Protein 5D23 (pdb70)

Foldseek 3Di:
DCVVVVVVVVVVVCVVPDDPVRVVVVVVVVVVVVVCVVPDDPVRVVVVVVVVVVVVVVVVD

Organism: Bombyx mori (NCBI:txid7091)

Solvent-accessible surface area: 6254 Å² total

Structure (mmCIF, N/CA/C/O backbone):
data_5D23
#
_entry.id   5D23
#
_cell.length_a   123.180
_cell.length_b   123.180
_cell.length_c   73.574
_cell.angle_alpha   90.00
_cell.angle_beta   90.00
_cell.angle_gamma   120.00
#
_symmetry.space_group_name_H-M   'H 3 2'
#
loop_
_entity.id
_entity.type
_entity.pdbx_description
1 polymer 'Fibroin-modulator-binding protein-1'
2 polymer 'DNA (26-MER)'
3 water water
#
loop_
_atom_site.group_PDB
_atom_site.id
_atom_site.type_symbol
_atom_site.label_atom_id
_atom_site.label_alt_id
_atom_site.label_comp_id
_atom_site.label_asym_id
_atom_site.label_entity_id
_atom_site.label_seq_id
_atom_site.pdbx_PDB_ins_code
_atom_site.Cartn_x
_atom_site.Cartn_y
_atom_site.Cartn_z
_atom_site.occupancy
_atom_site.B_iso_or_equiv
_atom_site.auth_seq_id
_atom_site.auth_comp_id
_atom_site.auth_asym_id
_atom_site.auth_atom_id
_atom_site.pdbx_PDB_model_num
ATOM 1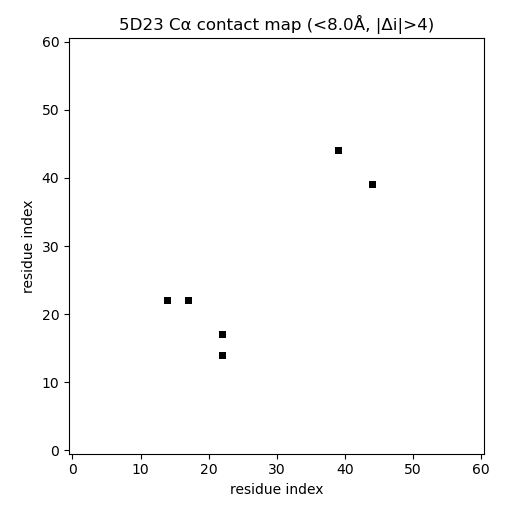 N N . ARG A 1 36 ? 16.088 -19.930 -24.256 1.00 104.04 127 ARG A N 1
ATOM 2 C CA . ARG A 1 36 ? 14.668 -20.058 -23.828 1.00 99.26 127 ARG A CA 1
ATOM 3 C C . ARG A 1 36 ? 14.528 -21.031 -22.663 1.00 94.64 127 ARG A C 1
ATOM 4 O O . ARG A 1 36 ? 14.047 -20.654 -21.601 1.00 95.37 127 ARG A O 1
ATOM 12 N N . ALA A 1 37 ? 14.953 -22.277 -22.863 1.00 95.34 128 ALA A N 1
ATOM 13 C CA . ALA A 1 37 ? 14.857 -23.300 -21.818 1.00 99.38 128 ALA A CA 1
ATOM 14 C C . ALA A 1 37 ? 15.522 -22.832 -20.525 1.00 102.21 128 ALA A C 1
ATOM 15 O O . ALA A 1 37 ? 14.972 -23.016 -19.438 1.00 108.40 128 ALA A O 1
ATOM 17 N N . THR A 1 38 ? 16.705 -22.232 -20.654 1.00 102.25 129 THR A N 1
ATOM 18 C CA . THR A 1 38 ? 17.423 -21.654 -19.509 1.00 104.30 129 THR A CA 1
ATOM 19 C C . THR A 1 38 ? 16.630 -20.524 -18.826 1.00 107.89 129 THR A C 1
ATOM 20 O O . THR A 1 38 ? 16.625 -20.419 -17.599 1.00 112.96 129 THR A O 1
ATOM 24 N N . ARG A 1 39 ? 15.958 -19.700 -19.630 1.00 69.09 130 ARG A N 1
ATOM 25 C CA . ARG A 1 39 ? 15.104 -18.622 -19.135 1.00 68.63 130 ARG A CA 1
ATOM 26 C C . ARG A 1 39 ? 13.822 -19.187 -18.488 1.00 68.15 130 ARG A C 1
ATOM 27 O O . ARG A 1 39 ? 13.480 -18.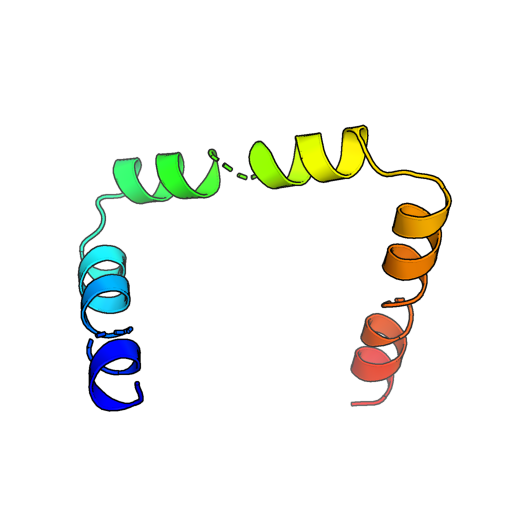815 -17.359 1.00 65.85 130 ARG A O 1
ATOM 35 N N . LEU A 1 40 ? 13.141 -20.085 -19.206 1.00 70.53 131 LEU A N 1
ATOM 36 C CA . LEU A 1 40 ? 11.876 -20.686 -18.755 1.00 70.76 131 LEU A CA 1
ATOM 37 C C . LEU A 1 40 ? 12.041 -21.517 -17.481 1.00 73.41 131 LEU A C 1
ATOM 38 O O . LEU A 1 40 ? 11.233 -21.399 -16.553 1.00 72.00 131 LEU A O 1
ATOM 43 N N . LYS A 1 41 ? 13.086 -22.344 -17.432 1.00 76.60 132 LYS A N 1
ATOM 44 C CA . LYS A 1 41 ? 13.432 -23.092 -16.213 1.00 79.18 132 LYS A CA 1
ATOM 45 C C . LYS A 1 41 ? 13.635 -22.143 -15.025 1.00 78.39 132 LYS A C 1
ATOM 46 O O . LYS A 1 41 ? 13.054 -22.348 -13.950 1.00 78.39 132 LYS A O 1
ATOM 48 N N . ARG A 1 42 ? 14.454 -21.108 -15.227 1.00 78.58 133 ARG A N 1
ATOM 49 C CA . ARG A 1 42 ? 14.726 -20.115 -14.177 1.00 77.05 133 ARG A CA 1
ATOM 50 C C . ARG A 1 42 ? 13.483 -19.303 -13.795 1.00 72.40 133 ARG A C 1
ATOM 51 O O . ARG A 1 42 ? 13.317 -18.941 -12.631 1.00 72.09 133 ARG A O 1
ATOM 67 N N . SER A 1 44 ? 10.298 -20.425 -13.968 1.00 60.57 135 SER A N 1
ATOM 68 C CA . SER A 1 44 ? 9.526 -21.355 -13.129 1.00 62.45 135 SER A CA 1
ATOM 69 C C . SER A 1 44 ? 10.079 -21.485 -11.704 1.00 61.66 135 SER A C 1
ATOM 70 O O . SER A 1 44 ? 9.307 -21.543 -10.744 1.00 61.04 135 SER A O 1
ATOM 73 N N . GLU A 1 45 ? 11.404 -21.530 -11.572 1.00 61.23 136 GLU A N 1
ATOM 74 C CA . GLU A 1 45 ? 12.050 -21.624 -10.257 1.00 63.95 136 GLU A CA 1
ATOM 75 C C . GLU A 1 45 ? 11.739 -20.388 -9.400 1.00 61.22 136 GLU A C 1
ATOM 76 O O . GLU A 1 45 ? 11.383 -20.512 -8.222 1.00 62.82 136 GLU A O 1
ATOM 78 N N . TYR A 1 46 ? 11.874 -19.204 -9.998 1.00 58.60 137 TYR A N 1
ATOM 79 C CA . TYR A 1 46 ? 11.544 -17.940 -9.328 1.00 56.97 137 TYR A CA 1
ATOM 80 C C . TYR A 1 46 ? 10.079 -17.913 -8.915 1.00 56.19 137 TYR A C 1
ATOM 81 O O . TYR A 1 46 ? 9.780 -17.559 -7.780 1.00 57.15 137 TYR A O 1
ATOM 90 N N . ALA A 1 47 ? 9.180 -18.288 -9.828 1.00 55.19 138 ALA A N 1
ATOM 91 C CA . ALA A 1 47 ? 7.735 -18.274 -9.538 1.00 58.28 138 ALA A CA 1
ATOM 92 C C . ALA A 1 47 ? 7.410 -19.231 -8.392 1.00 59.81 138 ALA A C 1
ATOM 93 O O . ALA A 1 47 ? 6.810 -18.821 -7.399 1.00 59.13 138 ALA A O 1
ATOM 95 N N . ALA A 1 48 ? 7.843 -20.490 -8.524 1.00 61.94 139 ALA A N 1
ATOM 96 C CA . ALA A 1 48 ? 7.625 -21.507 -7.492 1.00 64.59 139 ALA A CA 1
ATOM 97 C C . ALA A 1 48 ? 8.162 -21.058 -6.122 1.00 65.75 139 ALA A C 1
ATOM 98 O O . ALA A 1 48 ? 7.497 -21.236 -5.097 1.00 68.69 139 ALA A O 1
ATOM 100 N N . LYS A 1 49 ? 9.355 -20.466 -6.117 1.00 63.99 140 LYS A N 1
ATOM 101 C CA . LYS A 1 49 ? 9.975 -19.964 -4.886 1.00 64.57 140 LYS A CA 1
ATOM 102 C C . LYS A 1 49 ? 9.144 -18.850 -4.232 1.00 61.90 140 LYS A C 1
ATOM 103 O O . LYS A 1 49 ? 9.000 -18.820 -3.001 1.00 62.94 140 LYS A O 1
ATOM 109 N N . ARG A 1 50 ? 8.604 -17.942 -5.050 1.00 56.27 141 ARG A N 1
ATOM 110 C CA . ARG A 1 50 ? 7.727 -16.880 -4.546 1.00 55.09 141 ARG A CA 1
ATOM 111 C C . ARG A 1 50 ? 6.461 -17.518 -3.983 1.00 53.95 141 ARG A C 1
ATOM 112 O O . ARG A 1 50 ? 5.996 -17.142 -2.911 1.00 52.28 141 ARG A O 1
ATOM 120 N N . LEU A 1 51 ? 5.900 -18.479 -4.714 1.00 53.60 142 LEU A N 1
ATOM 121 C CA . LEU A 1 51 ? 4.616 -19.067 -4.329 1.00 54.92 142 LEU A CA 1
ATOM 122 C C . LEU A 1 51 ? 4.695 -19.821 -3.009 1.00 60.69 142 LEU A C 1
ATOM 123 O O . LEU A 1 51 ? 3.828 -19.663 -2.140 1.00 61.55 142 LEU A O 1
ATOM 128 N N . SER A 1 52 ? 5.750 -20.615 -2.844 1.00 65.36 143 SER A N 1
ATOM 129 C CA . SER A 1 52 ? 5.926 -21.409 -1.626 1.00 65.31 143 SER A CA 1
ATOM 130 C C .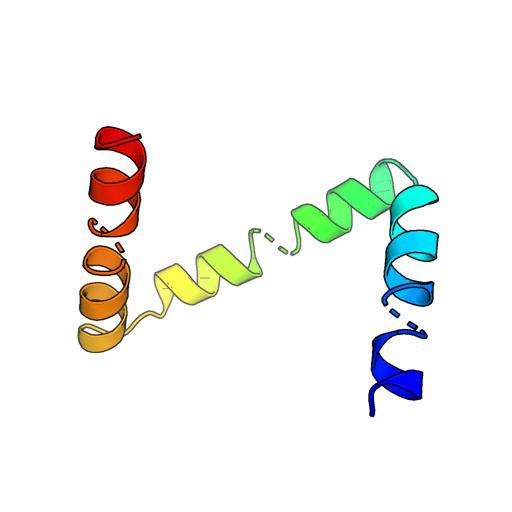 SER A 1 52 ? 6.170 -20.555 -0.376 1.00 63.56 143 SER A C 1
ATOM 131 O O . SER A 1 52 ? 5.974 -21.040 0.740 1.00 64.13 143 SER A O 1
ATOM 134 N N . SER A 1 53 ? 6.600 -19.302 -0.549 1.00 59.47 144 SER A N 1
ATOM 135 C CA . SER A 1 53 ? 6.852 -18.414 0.592 1.00 58.08 144 SER A CA 1
ATOM 136 C C . SER A 1 53 ? 5.754 -17.367 0.827 1.00 54.34 144 SER A C 1
ATOM 137 O O . SER A 1 53 ? 5.829 -16.592 1.786 1.00 53.27 144 SER A O 1
ATOM 140 N N . GLU A 1 54 ? 4.728 -17.349 -0.025 1.00 49.70 145 GLU A N 1
ATOM 141 C CA . GLU A 1 54 ? 3.626 -16.407 0.130 1.00 47.38 145 GLU A CA 1
ATOM 142 C C . GLU A 1 54 ? 3.039 -16.435 1.521 1.00 47.12 145 GLU A C 1
ATOM 143 O O . GLU A 1 54 ? 2.810 -17.513 2.084 1.00 47.52 145 GLU A O 1
ATOM 149 N N . THR A 1 55 ? 2.730 -15.259 2.058 1.00 45.47 146 THR A N 1
ATOM 150 C CA . THR A 1 55 ? 1.905 -15.214 3.255 1.00 43.61 146 THR A CA 1
ATOM 151 C C . THR A 1 55 ? 0.487 -15.637 2.846 1.00 41.31 146 THR A C 1
ATOM 152 O O . THR A 1 55 ? 0.168 -15.717 1.662 1.00 38.18 146 THR A O 1
ATOM 156 N N . ARG A 1 56 ? -0.362 -15.868 3.838 1.00 41.02 147 ARG A N 1
ATOM 157 C CA . ARG A 1 56 ? -1.757 -16.174 3.589 1.00 40.88 147 ARG A CA 1
ATOM 158 C C . ARG A 1 56 ? -2.405 -15.049 2.876 1.00 38.10 147 ARG A C 1
ATOM 159 O O . ARG A 1 56 ? -3.221 -15.258 1.982 1.00 33.62 147 ARG A O 1
ATOM 167 N N . GLU A 1 57 ? -2.046 -13.841 3.288 1.00 37.25 148 GLU A N 1
ATOM 168 C CA . GLU A 1 57 ? -2.652 -12.678 2.714 1.00 36.78 148 GLU A CA 1
ATOM 169 C C . GLU A 1 57 ? -2.217 -12.518 1.245 1.00 34.37 148 GLU A C 1
ATOM 170 O O . GLU A 1 57 ? -3.050 -12.183 0.394 1.00 34.40 148 GLU A O 1
ATOM 176 N N . GLN A 1 58 ? -0.936 -12.758 0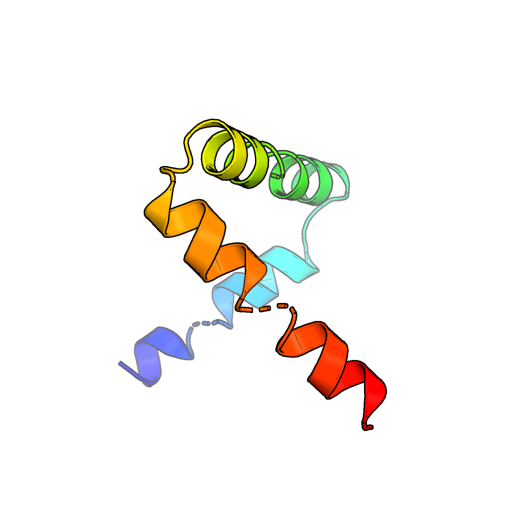.957 1.00 40.55 149 GLN A N 1
ATOM 177 C CA . GLN A 1 58 ? -0.438 -12.627 -0.414 1.00 39.05 149 GLN A CA 1
ATOM 178 C C . GLN A 1 58 ? -1.106 -13.646 -1.334 1.00 36.41 149 GLN A C 1
ATOM 179 O O . GLN A 1 58 ? -1.465 -13.316 -2.443 1.00 35.10 149 GLN A O 1
ATOM 185 N N . ARG A 1 59 ? -1.258 -14.875 -0.861 1.00 35.69 150 ARG A N 1
ATOM 186 C CA . ARG A 1 59 ? -1.959 -15.895 -1.627 1.00 35.99 150 ARG A CA 1
ATOM 187 C C . ARG A 1 59 ? -3.418 -15.501 -1.847 1.00 34.75 150 ARG A C 1
ATOM 188 O O . ARG A 1 59 ? -3.952 -15.657 -2.937 1.00 33.97 150 ARG A O 1
ATOM 196 N N . ALA A 1 60 ? -4.067 -14.997 -0.805 1.00 34.45 151 ALA A N 1
ATOM 197 C CA . ALA A 1 60 ? -5.469 -14.621 -0.904 1.00 35.54 151 ALA A CA 1
ATOM 198 C C . ALA A 1 60 ? -5.662 -13.506 -1.929 1.00 34.36 151 ALA A C 1
ATOM 199 O O . ALA A 1 60 ? -6.628 -13.518 -2.705 1.00 32.82 151 ALA A O 1
ATOM 201 N N . ILE A 1 61 ? -4.738 -12.542 -1.928 1.00 34.17 152 ILE A N 1
ATOM 202 C CA . ILE A 1 61 ? -4.800 -11.435 -2.859 1.00 34.52 152 ILE A CA 1
ATOM 203 C C . ILE A 1 61 ? -4.653 -11.978 -4.282 1.00 33.01 152 ILE A C 1
ATOM 204 O O . ILE A 1 61 ? -5.445 -11.649 -5.134 1.00 33.32 152 ILE A O 1
ATOM 209 N N . ARG A 1 62 ? -3.627 -12.787 -4.510 1.00 32.61 153 ARG A N 1
ATOM 210 C CA . ARG A 1 62 ? -3.331 -13.355 -5.841 1.00 32.18 153 ARG A CA 1
ATOM 211 C C . ARG A 1 62 ? -4.506 -14.149 -6.393 1.00 31.88 153 ARG A C 1
ATOM 212 O O . ARG A 1 62 ? -4.868 -13.980 -7.547 1.00 31.33 153 ARG A O 1
ATOM 220 N N . LEU A 1 63 ? -5.092 -14.993 -5.562 1.00 30.31 154 LEU A N 1
ATOM 221 C CA . LEU A 1 63 ? -6.294 -15.752 -5.962 1.00 30.88 154 LEU A CA 1
ATOM 222 C C . LEU A 1 63 ? -7.488 -14.847 -6.241 1.00 30.61 154 LEU A C 1
ATOM 223 O O . LEU A 1 63 ? -8.242 -15.068 -7.194 1.00 29.34 154 LEU A O 1
ATOM 228 N N . ALA A 1 64 ? -7.683 -13.841 -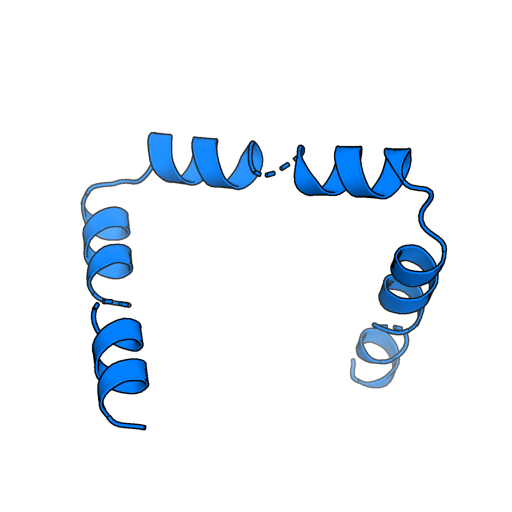5.400 1.00 30.74 155 ALA A N 1
ATOM 229 C CA . ALA A 1 64 ? -8.783 -12.906 -5.611 1.00 32.31 155 ALA A CA 1
ATOM 230 C C . ALA A 1 64 ? -8.616 -12.155 -6.933 1.00 31.68 155 ALA A C 1
ATOM 231 O O . ALA A 1 64 ? -9.559 -12.028 -7.728 1.00 31.46 155 ALA A O 1
ATOM 233 N N . ARG A 1 65 ? -7.391 -11.728 -7.219 1.00 32.15 156 ARG A N 1
ATOM 234 C CA . ARG A 1 65 ? -7.141 -11.067 -8.496 1.00 33.32 156 ARG A CA 1
ATOM 235 C C . ARG A 1 65 ? -7.373 -11.977 -9.693 1.00 32.21 156 ARG A C 1
ATOM 236 O O . ARG A 1 65 ? -7.976 -11.550 -10.691 1.00 32.49 156 ARG A O 1
ATOM 252 N N . SER A 1 67 ? -9.450 -14.613 -9.731 1.00 29.67 158 SER A N 1
ATOM 253 C CA . SER A 1 67 ? -10.888 -14.859 -9.883 1.00 31.13 158 SER A CA 1
ATOM 254 C C . SER A 1 67 ? -11.604 -13.632 -10.493 1.00 32.30 158 SER A C 1
ATOM 255 O O . SER A 1 67 ? -12.529 -13.794 -11.293 1.00 31.51 158 SER A O 1
ATOM 258 N N . ALA A 1 68 ? -11.154 -12.422 -10.154 1.00 33.15 159 ALA A N 1
ATOM 259 C CA . ALA A 1 68 ? -11.672 -11.197 -10.782 1.00 35.53 159 ALA A CA 1
ATOM 260 C C . ALA A 1 68 ? -11.335 -11.175 -12.274 1.00 36.29 159 ALA A C 1
ATOM 261 O O . ALA A 1 68 ? -12.193 -10.863 -13.103 1.00 36.78 159 ALA A O 1
ATOM 263 N N . TYR A 1 69 ? -10.083 -11.494 -12.609 1.00 35.53 160 TYR A N 1
ATOM 264 C CA . TYR A 1 69 ? -9.681 -11.600 -14.006 1.00 36.28 160 TYR A CA 1
ATOM 265 C C . TYR A 1 69 ? -10.538 -12.637 -14.770 1.00 35.09 160 TYR A C 1
ATOM 266 O O . TYR A 1 69 ? -11.036 -12.349 -15.868 1.00 36.69 160 TYR A O 1
ATOM 275 N N . ALA A 1 70 ? -10.708 -13.837 -14.214 1.00 33.77 161 ALA A N 1
ATOM 276 C CA . ALA A 1 70 ? -11.546 -14.847 -14.875 1.00 33.98 161 ALA A CA 1
ATOM 277 C C . ALA A 1 70 ? -12.996 -14.355 -15.040 1.00 35.50 161 ALA A C 1
ATOM 278 O O . ALA A 1 70 ? -13.628 -14.576 -16.085 1.00 36.86 161 ALA A O 1
ATOM 280 N N . ALA A 1 71 ? -13.521 -13.700 -14.011 1.00 36.58 162 ALA A N 1
ATOM 281 C CA . ALA A 1 71 ? -14.921 -13.293 -14.007 1.00 39.00 162 ALA A CA 1
ATOM 282 C C . ALA A 1 71 ? -15.180 -12.261 -15.081 1.00 42.06 162 ALA A C 1
ATOM 283 O O . ALA A 1 71 ? -16.223 -12.302 -15.764 1.00 45.34 162 ALA A O 1
ATOM 285 N N . ARG A 1 72 ? -14.249 -11.328 -15.248 1.00 42.96 163 ARG A N 1
ATOM 286 C CA . ARG A 1 72 ? -14.411 -10.334 -16.305 1.00 46.13 163 ARG A CA 1
ATOM 287 C C . ARG A 1 72 ? -14.249 -10.948 -17.698 1.00 45.23 163 ARG A C 1
ATOM 288 O O . ARG A 1 72 ? -15.010 -10.611 -18.629 1.00 45.86 163 ARG A O 1
ATOM 296 N N . ARG A 1 73 ? -13.290 -11.868 -17.842 1.00 42.12 164 ARG A N 1
ATOM 297 C CA . ARG A 1 73 ? -13.157 -12.623 -19.089 1.00 41.86 164 ARG A CA 1
ATOM 298 C C . ARG A 1 73 ? -14.477 -13.332 -19.424 1.00 41.27 164 ARG A C 1
ATOM 299 O O . ARG A 1 73 ? -14.941 -13.275 -20.568 1.00 43.72 164 ARG A O 1
ATOM 307 N N . LEU A 1 74 ? -15.102 -13.950 -18.422 1.00 40.70 165 LEU A N 1
ATOM 308 C CA . LEU A 1 74 ? -16.388 -14.631 -18.615 1.00 40.85 165 LEU A CA 1
ATOM 309 C C . LEU A 1 74 ? -17.483 -13.629 -18.985 1.00 43.46 165 LEU A C 1
ATOM 310 O O . LEU A 1 74 ? -18.222 -13.854 -19.926 1.00 43.18 165 LEU A O 1
ATOM 315 N N . ALA A 1 75 ? -17.544 -12.509 -18.263 1.00 46.21 166 ALA A N 1
ATOM 316 C CA . ALA A 1 75 ? -18.533 -11.463 -18.509 1.00 50.45 166 ALA A CA 1
ATOM 317 C C . ALA A 1 75 ? -18.429 -10.905 -19.932 1.00 53.19 166 ALA A C 1
ATOM 318 O O . ALA A 1 75 ? -19.453 -10.617 -20.575 1.00 54.36 166 ALA A O 1
ATOM 320 N N . ASN A 1 76 ? -17.196 -10.774 -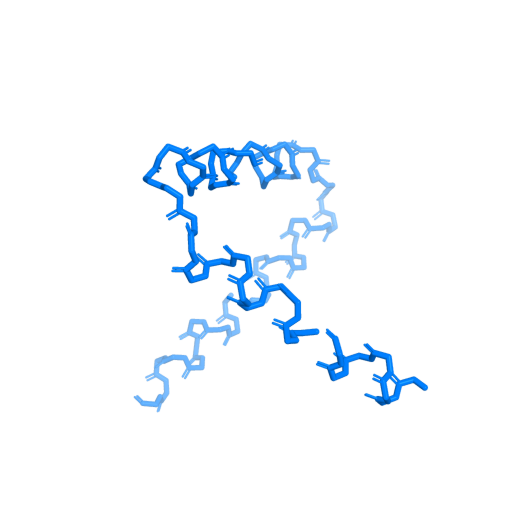20.420 1.00 52.93 167 ASN A N 1
ATOM 321 C CA . ASN A 1 76 ? -16.933 -10.103 -21.683 1.00 53.98 167 ASN A CA 1
ATOM 322 C C . ASN A 1 76 ? -16.712 -11.030 -22.887 1.00 54.26 167 ASN A C 1
ATOM 323 O O . ASN A 1 76 ? -16.426 -10.561 -23.993 1.00 57.43 167 ASN A O 1
ATOM 328 N N . GLU A 1 77 ? -16.908 -12.337 -22.689 1.00 50.03 168 GLU A N 1
ATOM 329 C CA . GLU A 1 77 ? -16.869 -13.315 -23.775 1.00 49.70 168 GLU A CA 1
ATOM 330 C C . GLU A 1 77 ? -17.772 -12.977 -24.935 1.00 51.26 168 GLU A C 1
ATOM 331 O O . GLU A 1 77 ? -18.884 -12.525 -24.715 1.00 53.24 168 GLU A O 1
ATOM 337 N N . THR A 1 78 ? -17.299 -13.246 -26.152 1.00 51.97 169 THR A N 1
ATOM 338 C CA . THR A 1 78 ? -18.138 -13.172 -27.353 1.00 56.61 169 THR A CA 1
ATOM 339 C C . THR A 1 78 ? -18.882 -14.495 -27.526 1.00 55.46 169 THR A C 1
ATOM 340 O O . THR A 1 78 ? -18.527 -15.501 -26.867 1.00 51.35 169 THR A O 1
ATOM 344 N N . PRO A 1 79 ? -19.908 -14.517 -28.405 1.00 56.38 170 PRO A N 1
ATOM 345 C CA . PRO A 1 79 ? -20.611 -15.775 -28.691 1.00 56.14 170 PRO A CA 1
ATOM 346 C C . PRO A 1 79 ? -19.688 -16.896 -29.177 1.00 55.80 170 PRO A C 1
ATOM 347 O O . PRO A 1 79 ? -19.876 -18.067 -28.796 1.00 51.99 170 PRO A O 1
ATOM 351 N N . ALA A 1 80 ? -18.719 -16.543 -30.027 1.00 55.69 171 ALA A N 1
ATOM 352 C CA . ALA A 1 80 ? -17.733 -17.517 -30.525 1.00 54.33 171 ALA A CA 1
ATOM 353 C C . ALA A 1 80 ? -16.848 -18.058 -29.399 1.00 50.89 171 ALA A C 1
ATOM 354 O O . ALA A 1 80 ? -16.590 -19.262 -29.312 1.00 49.98 171 ALA A O 1
ATOM 356 N N . GLN A 1 81 ? -16.367 -17.168 -28.538 1.00 49.89 172 GLN A N 1
ATOM 357 C CA . GLN A 1 81 ? -15.536 -17.594 -27.416 1.00 47.61 172 GLN A CA 1
ATOM 358 C C . GLN A 1 81 ? -16.309 -18.497 -26.469 1.00 43.44 172 GLN A C 1
ATOM 359 O O . GLN A 1 81 ? -15.763 -19.513 -25.987 1.00 42.91 172 GLN A O 1
ATOM 365 N N . ARG A 1 82 ? -17.560 -18.128 -26.190 1.00 39.67 173 ARG A N 1
ATOM 366 C CA . ARG A 1 82 ? -18.415 -18.939 -25.307 1.00 41.14 173 ARG A CA 1
ATOM 367 C C . ARG A 1 82 ? -18.552 -20.340 -25.871 1.00 41.68 173 ARG A C 1
ATOM 368 O O . ARG A 1 82 ? -18.414 -21.331 -25.136 1.00 38.81 173 ARG A O 1
ATOM 376 N N . GLN A 1 83 ? -18.804 -20.435 -27.174 1.00 44.92 174 GLN A N 1
ATOM 377 C CA . GLN A 1 83 ? -19.045 -21.748 -27.784 1.00 48.45 174 GLN A CA 1
ATOM 378 C C . GLN A 1 83 ? -17.798 -22.628 -27.726 1.00 46.27 174 GLN A C 1
ATOM 379 O O . GLN A 1 83 ? -17.868 -23.796 -27.320 1.00 42.97 174 GLN A O 1
ATOM 385 N N . ALA A 1 84 ? -16.654 -22.057 -28.095 1.00 46.46 175 ALA A N 1
ATOM 386 C CA . ALA A 1 84 ? -15.380 -22.769 -27.968 1.00 45.98 175 ALA A CA 1
ATOM 387 C C . ALA A 1 84 ? -15.123 -23.219 -26.521 1.00 41.72 175 ALA A C 1
ATOM 388 O O . ALA A 1 84 ? -14.681 -24.342 -26.292 1.00 38.99 175 ALA A O 1
ATOM 390 N N . ARG A 1 85 ? -15.420 -22.360 -25.548 1.00 39.67 176 ARG A N 1
ATOM 391 C CA . ARG A 1 85 ? -15.223 -22.726 -24.135 1.00 38.20 176 ARG A CA 1
ATOM 392 C C . ARG A 1 85 ? -16.106 -23.900 -23.715 1.00 35.42 176 ARG A C 1
ATOM 393 O O . ARG A 1 85 ? -15.647 -24.839 -23.066 1.00 32.97 176 ARG A O 1
ATOM 401 N N . LEU A 1 86 ? -17.376 -23.859 -24.092 1.00 35.76 177 LEU A N 1
ATOM 402 C CA . LEU A 1 86 ? -18.292 -24.913 -23.667 1.00 35.61 177 LEU A CA 1
ATOM 403 C C . LEU A 1 86 ? -17.880 -26.247 -24.294 1.00 34.47 177 LEU A C 1
ATOM 404 O O . LEU A 1 86 ? -17.992 -27.310 -23.662 1.00 33.56 177 LEU A O 1
ATOM 409 N N . LEU A 1 87 ? -17.372 -26.183 -25.524 1.00 35.68 178 LEU A N 1
ATOM 410 C CA . LEU A 1 87 ? -16.897 -27.378 -26.231 1.00 37.89 178 LEU A CA 1
ATOM 411 C C . LEU A 1 87 ? -15.666 -27.989 -25.576 1.00 38.22 178 LEU A C 1
ATOM 412 O O . LEU A 1 87 ? -15.591 -29.209 -25.377 1.00 35.31 178 LEU A O 1
ATOM 417 N N . ARG A 1 88 ? -14.720 -27.135 -25.193 1.00 35.02 179 ARG A N 1
ATOM 418 C CA . ARG A 1 88 ? -13.561 -27.579 -24.400 1.00 37.77 179 ARG A CA 1
ATOM 419 C C . ARG A 1 88 ? -13.964 -28.183 -23.059 1.00 35.27 179 ARG A C 1
ATOM 420 O O . ARG A 1 88 ? -13.448 -29.240 -22.664 1.00 34.21 179 ARG A O 1
ATOM 436 N N . SER A 1 90 ? -16.901 -29.550 -22.264 1.00 34.56 181 SER A N 1
ATOM 437 C CA . SER A 1 90 ? -17.541 -30.868 -22.509 1.00 37.17 181 SER A CA 1
ATOM 438 C C . SER A 1 90 ? -16.515 -31.939 -22.861 1.00 34.60 181 SER A C 1
ATOM 439 O O . SER A 1 90 ? -16.643 -33.072 -22.413 1.00 34.99 181 SER A O 1
ATOM 442 N N . ALA A 1 91 ? -15.493 -31.589 -23.643 1.00 34.20 182 ALA A N 1
ATOM 443 C CA . ALA A 1 91 ? -14.392 -32.510 -23.930 1.00 34.82 182 ALA A CA 1
ATOM 444 C C . ALA A 1 91 ? -13.652 -32.972 -22.666 1.00 34.33 182 ALA A C 1
ATOM 445 O O . ALA A 1 91 ? -13.292 -34.141 -22.520 1.00 33.61 182 ALA A O 1
ATOM 447 N N . TYR A 1 92 ? -13.406 -32.045 -21.758 1.00 34.99 183 TYR A N 1
ATOM 448 C CA . TYR A 1 92 ? -12.715 -3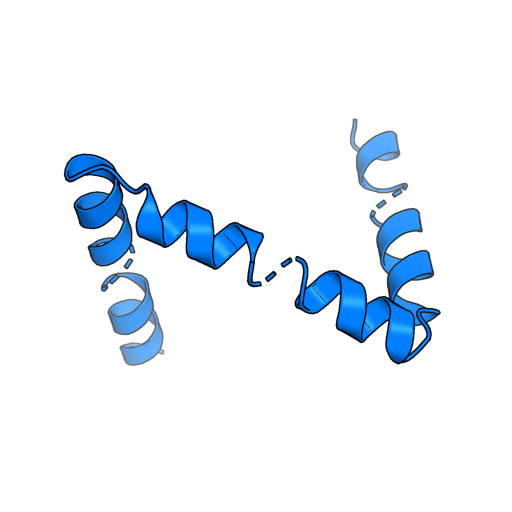2.367 -20.509 1.00 36.33 183 TYR A CA 1
ATOM 449 C C . TYR A 1 92 ? -13.568 -33.262 -19.609 1.00 35.68 183 TYR A C 1
ATOM 450 O O . TYR A 1 92 ? -13.045 -34.198 -18.982 1.00 36.03 183 TYR A O 1
ATOM 459 N N . ALA A 1 93 ? -14.864 -32.955 -19.533 1.00 34.71 184 ALA A N 1
ATOM 460 C CA . ALA A 1 93 ? -15.804 -33.747 -18.741 1.00 34.75 184 ALA A CA 1
ATOM 461 C C . ALA A 1 93 ? -15.873 -35.173 -19.281 1.00 35.64 184 ALA A C 1
ATOM 462 O O . ALA A 1 93 ? -15.826 -36.126 -18.521 1.00 34.99 184 ALA A O 1
ATOM 464 N N . ALA A 1 94 ? -15.962 -35.307 -20.598 1.00 36.07 185 ALA A N 1
ATOM 465 C CA . ALA A 1 94 ? -15.980 -36.627 -21.233 1.00 37.00 185 ALA A CA 1
ATOM 466 C C . ALA A 1 94 ? -14.685 -37.368 -20.942 1.00 38.62 185 ALA A C 1
ATOM 467 O O . ALA A 1 94 ? -14.695 -38.558 -20.589 1.00 38.45 185 ALA A O 1
ATOM 469 N N . LYS A 1 95 ? -13.569 -36.653 -21.038 1.00 38.58 186 LYS A N 1
ATOM 470 C CA . LYS A 1 95 ? -12.263 -37.254 -20.732 1.00 43.73 186 LYS A CA 1
ATOM 471 C C . LYS A 1 95 ? -12.209 -37.736 -19.265 1.00 44.39 186 LYS A C 1
ATOM 472 O O . LYS A 1 95 ? -11.817 -38.875 -19.002 1.00 45.07 186 LYS A O 1
ATOM 478 N N . ARG A 1 96 ? -12.669 -36.932 -18.335 1.00 44.80 187 ARG A N 1
ATOM 479 C CA . ARG A 1 96 ? -12.683 -37.309 -16.935 1.00 49.53 187 ARG A CA 1
ATOM 480 C C . ARG A 1 96 ? -13.579 -38.515 -16.741 1.00 48.01 187 ARG A C 1
ATOM 481 O O . ARG A 1 96 ? -13.275 -39.385 -15.977 1.00 47.57 187 ARG A O 1
ATOM 489 N N . GLN A 1 97 ? -14.690 -38.546 -17.440 1.00 45.51 188 GLN A N 1
ATOM 490 C CA . GLN A 1 97 ? -15.650 -39.647 -17.338 1.00 49.96 188 GLN A CA 1
ATOM 491 C C . GLN A 1 97 ? -15.062 -40.993 -17.759 1.00 50.48 188 GLN A C 1
ATOM 492 O O . GLN A 1 97 ? -15.401 -42.029 -17.195 1.00 50.32 188 GLN A O 1
ATOM 498 N N . ALA A 1 98 ? -14.188 -40.959 -18.756 1.00 49.04 189 ALA A N 1
ATOM 499 C CA . ALA A 1 98 ? -13.625 -42.158 -19.338 1.00 52.27 189 ALA A CA 1
ATOM 500 C C . ALA A 1 98 ? -12.515 -42.796 -18.495 1.00 56.42 189 ALA A C 1
ATOM 501 O O . ALA A 1 98 ? -12.252 -43.980 -18.665 1.00 59.82 189 ALA A O 1
ATOM 503 N N . SER A 1 99 ? -11.867 -42.036 -17.610 1.00 58.39 190 SER A N 1
ATOM 504 C CA . SER A 1 99 ? -10.676 -42.533 -16.880 1.00 65.72 190 SER A 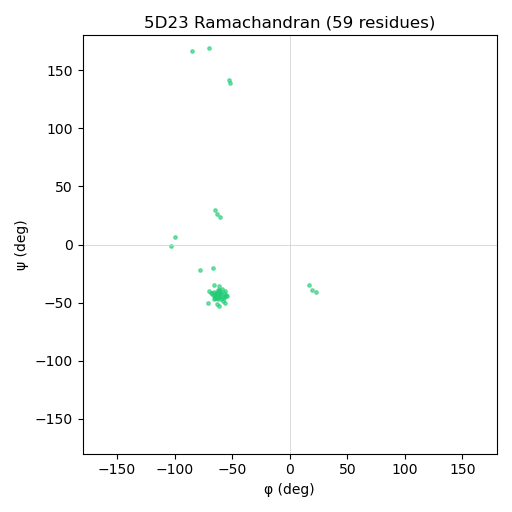CA 1
ATOM 505 C C . SER A 1 99 ? -10.920 -42.975 -15.430 1.00 66.43 190 SER A C 1
ATOM 506 O O . SER A 1 99 ? -12.046 -42.966 -14.935 1.00 69.81 190 SER A O 1
#

B-factor: mean 47.58, std 14.74, range [25.74, 123.55]

Sequence (61 aa):
RATRLKRSEYAAKRLSSETREQRAIRLARSAYAARRLANETPAQRQARLLRSAYAAKRQAS

Radius of gyration: 17.11 Å; Cα contacts (8 Å, |Δi|>4): 3; chains: 1; bounding box: 38×32×34 Å

Secondary structure (DSSP, 8-state):
-HHHHH--HHHHHHHHH--HHHHHHHHH--HHHHHHHHH--HHHHHHHHH--HHHHHHHH-

InterPro domains:
  IPR048998 STPR domain [PF21107] (103-176)